Protein AF-A0A7Y2MXZ5-F1 (afdb_monomer)

Mean predicted aligned error: 9.19 Å

pLDDT: mean 85.74, std 15.18, range [40.81, 96.88]

Sequence (105 aa):
MHSPNKVDRHASDPVSTVEREFHAVLEQLEAHAVAADWDDVEALTAKVRLLVLEIPAANRRSALLAAQRCVNRAEAAANSAREALSGRLRDLSRGKAAKKAYELR

Secondary structure (DSSP, 8-state):
-PPP---------HHHHHHHHHHHHHHHHHHHHHHT-HHHHHHHHHHHHHHHHHS-HHHHHHHHHHHHHHHHHHHHHHHHHHHHHHHHHHHHHHHHHHHHHHHT-

Solvent-accessible surface area (backbone atoms only — not comparable to full-atom values): 5982 Å² total; per-residue (Å²): 138,88,81,80,77,86,76,81,84,73,75,74,55,68,69,65,49,52,55,51,49,43,51,53,48,45,55,48,33,38,51,30,26,66,70,66,38,60,73,59,30,54,58,40,51,56,48,50,58,55,42,54,70,72,41,54,79,91,51,29,64,60,52,52,53,50,52,50,5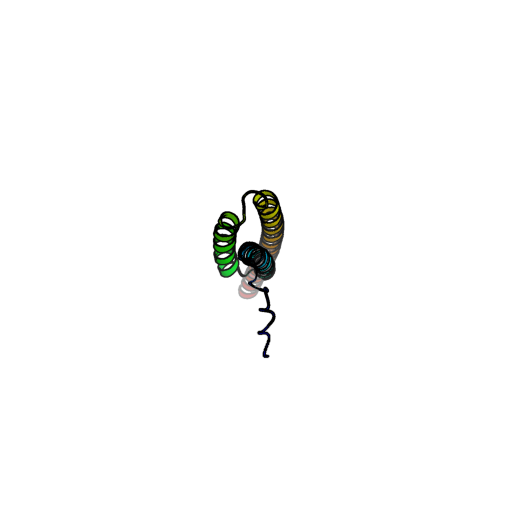4,40,50,56,51,27,51,54,34,46,52,53,53,50,54,53,50,53,50,53,53,51,52,51,50,52,51,53,52,52,52,56,58,58,76,75,106

Radius of gyration: 24.33 Å; Cα contacts (8 Å, |Δi|>4): 54; chains: 1; bounding box: 45×16×100 Å

Nearest PDB structures (foldseek):
  4uj6-assembly1_A  TM=7.997E-01  e=1.769E+00  Geobacillus stearothermophilus
  4uic-assembly1_A  TM=5.490E-01  e=3.028E+00  Geobacillus stearothermophilus
  6b8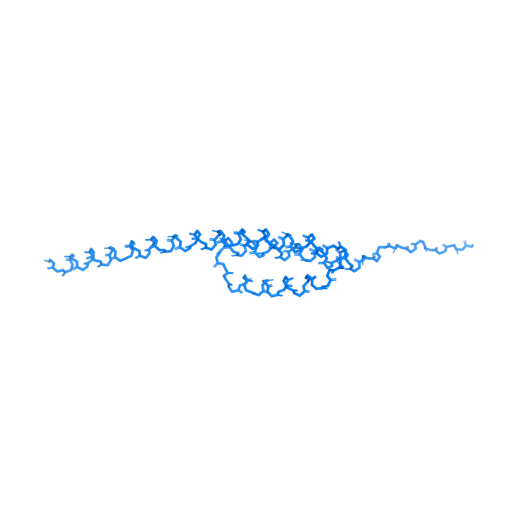7-assembly1_A-2  TM=4.576E-01  e=4.602E+00  synthetic construct

Structure (mmCIF, N/CA/C/O backbone):
data_AF-A0A7Y2MXZ5-F1
#
_entry.id   AF-A0A7Y2MXZ5-F1
#
loop_
_atom_site.group_PDB
_atom_site.id
_atom_site.type_symbol
_atom_site.label_atom_id
_atom_site.label_alt_id
_atom_site.label_comp_id
_atom_site.label_asym_id
_atom_site.label_entity_id
_atom_site.label_seq_id
_atom_site.pdbx_PDB_ins_code
_atom_site.Cartn_x
_atom_site.Cartn_y
_atom_site.Cartn_z
_atom_site.occupancy
_atom_site.B_iso_or_equiv
_atom_site.auth_seq_id
_atom_site.auth_comp_id
_atom_site.auth_asym_id
_atom_site.auth_atom_id
_atom_site.pdbx_PDB_model_num
ATOM 1 N N . MET A 1 1 ? -3.397 3.391 -61.690 1.00 47.12 1 MET A N 1
ATOM 2 C CA . MET A 1 1 ? -2.208 3.123 -60.855 1.00 47.12 1 MET A CA 1
ATOM 3 C C . MET A 1 1 ? -2.572 3.430 -59.407 1.00 47.12 1 MET A C 1
ATOM 5 O O . MET A 1 1 ? -2.732 4.593 -59.072 1.00 47.12 1 MET A O 1
ATOM 9 N N . HIS A 1 2 ? -2.857 2.399 -58.608 1.00 40.81 2 HIS A N 1
ATOM 10 C CA . HIS A 1 2 ? -3.167 2.517 -57.177 1.00 40.81 2 HIS A CA 1
ATOM 11 C C . HIS A 1 2 ? -1.853 2.520 -56.385 1.00 40.81 2 HIS A C 1
ATOM 13 O O . HIS A 1 2 ? -1.130 1.527 -56.427 1.00 40.81 2 HIS A O 1
ATOM 19 N N . SER A 1 3 ? -1.556 3.605 -55.670 1.00 46.16 3 SER A N 1
ATOM 20 C CA . SER A 1 3 ? -0.502 3.608 -54.649 1.00 46.16 3 SER A CA 1
ATOM 21 C C . SER A 1 3 ? -1.112 3.211 -53.302 1.00 46.16 3 SER A C 1
ATOM 23 O O . SER A 1 3 ? -2.112 3.813 -52.904 1.00 46.16 3 SER A O 1
ATOM 25 N N . PRO A 1 4 ? -0.560 2.201 -52.610 1.00 51.97 4 PRO A N 1
ATOM 26 C CA . PRO A 1 4 ? -1.143 1.662 -51.393 1.00 51.97 4 PRO A CA 1
ATOM 27 C C . PRO A 1 4 ? -0.852 2.544 -50.174 1.00 51.97 4 PRO A C 1
ATOM 29 O O . PRO A 1 4 ? 0.200 3.172 -50.062 1.00 51.97 4 PRO A O 1
ATOM 32 N N . ASN A 1 5 ? -1.840 2.541 -49.279 1.00 44.28 5 ASN A N 1
ATOM 33 C CA . ASN A 1 5 ? -1.861 2.963 -47.881 1.00 44.28 5 ASN A CA 1
ATOM 34 C C . ASN A 1 5 ? -0.518 3.343 -47.239 1.00 44.28 5 ASN A C 1
ATOM 36 O O . ASN A 1 5 ? 0.380 2.516 -47.072 1.00 44.28 5 ASN A O 1
ATOM 40 N N . LYS A 1 6 ? -0.475 4.571 -46.707 1.00 52.25 6 LYS A N 1
ATOM 41 C CA . LYS A 1 6 ? 0.371 4.902 -45.559 1.00 52.25 6 LYS A CA 1
ATOM 42 C C . LYS A 1 6 ? -0.077 4.019 -44.396 1.00 52.25 6 LYS A C 1
ATOM 44 O O . LYS A 1 6 ? -1.154 4.210 -43.849 1.00 52.25 6 LYS A O 1
ATOM 49 N N . VAL A 1 7 ? 0.730 3.018 -44.077 1.00 51.84 7 VAL A N 1
ATOM 50 C CA . VAL A 1 7 ? 0.563 2.197 -42.879 1.00 51.84 7 VAL A CA 1
ATOM 51 C C . VAL A 1 7 ? 0.761 3.111 -41.671 1.00 51.84 7 VAL A C 1
ATOM 53 O O . VAL A 1 7 ? 1.859 3.641 -41.482 1.00 51.84 7 VAL A O 1
ATOM 56 N N . ASP A 1 8 ? -0.300 3.310 -40.891 1.00 47.19 8 ASP A N 1
ATOM 57 C CA . ASP A 1 8 ? -0.259 3.930 -39.568 1.00 47.19 8 ASP A CA 1
ATOM 58 C C . ASP A 1 8 ? 0.770 3.204 -38.695 1.00 47.19 8 ASP A C 1
ATOM 60 O O . ASP A 1 8 ? 0.544 2.101 -38.196 1.00 47.19 8 ASP A O 1
ATOM 64 N N . ARG A 1 9 ? 1.942 3.816 -38.510 1.00 45.59 9 ARG A N 1
ATOM 65 C CA . ARG A 1 9 ? 2.967 3.347 -37.570 1.00 45.59 9 ARG A CA 1
ATOM 66 C C . ARG A 1 9 ? 2.685 3.912 -36.181 1.00 45.59 9 ARG A C 1
ATOM 68 O O . ARG A 1 9 ? 3.496 4.641 -35.626 1.00 45.59 9 ARG A O 1
ATOM 75 N N . HIS A 1 10 ? 1.542 3.548 -35.617 1.00 43.25 10 HIS A N 1
ATOM 76 C CA . HIS A 1 10 ? 1.303 3.638 -34.178 1.00 43.25 10 HIS A CA 1
A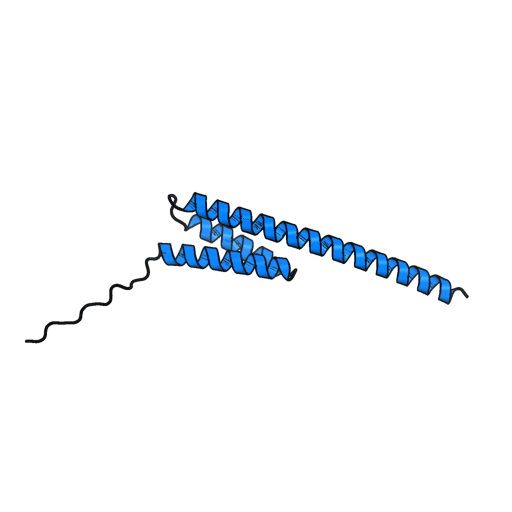TOM 77 C C . HIS A 1 10 ? 1.280 2.230 -33.577 1.00 43.25 10 HIS A C 1
ATOM 79 O O . HIS A 1 10 ? 0.371 1.852 -32.844 1.00 43.25 10 HIS A O 1
ATOM 85 N N . ALA A 1 11 ? 2.311 1.434 -33.876 1.00 48.91 11 ALA A N 1
ATOM 86 C CA . ALA A 1 11 ? 2.684 0.359 -32.970 1.00 48.91 11 ALA A CA 1
ATOM 87 C C . ALA A 1 11 ? 3.175 1.048 -31.692 1.00 48.91 11 ALA A C 1
ATOM 89 O O . ALA A 1 11 ? 4.240 1.661 -31.683 1.00 48.91 11 ALA A O 1
ATOM 90 N N . SER A 1 12 ? 2.329 1.062 -30.663 1.00 57.00 12 SER A N 1
ATOM 91 C CA . SER A 1 12 ? 2.665 1.646 -29.367 1.00 57.00 12 SER A CA 1
ATOM 92 C C . SER A 1 12 ? 3.912 0.944 -28.840 1.00 57.00 12 SER A C 1
ATOM 94 O O . SER A 1 12 ? 3.903 -0.273 -28.669 1.00 57.00 12 SER A O 1
ATOM 96 N N . ASP A 1 13 ? 4.989 1.702 -28.647 1.00 67.50 13 ASP A N 1
ATOM 97 C CA . ASP A 1 13 ? 6.281 1.175 -28.217 1.00 67.50 13 ASP A CA 1
ATOM 98 C C . ASP A 1 13 ? 6.082 0.410 -26.890 1.00 67.50 13 ASP A C 1
ATOM 100 O O . ASP A 1 13 ? 5.536 0.997 -25.944 1.00 67.50 13 ASP A O 1
ATOM 104 N N . PRO A 1 14 ? 6.424 -0.888 -26.789 1.00 62.72 14 PRO A N 1
ATOM 105 C CA . PRO A 1 14 ? 6.132 -1.703 -25.606 1.00 62.72 14 PRO A CA 1
ATOM 106 C C . PRO A 1 14 ? 6.700 -1.098 -24.315 1.00 62.72 14 PRO A C 1
ATOM 108 O O . PRO A 1 14 ? 6.048 -1.157 -23.274 1.00 62.72 14 PRO A O 1
ATOM 111 N N . VAL A 1 15 ? 7.841 -0.404 -24.397 1.00 66.06 15 VAL A N 1
ATOM 112 C CA . VAL A 1 15 ? 8.446 0.332 -23.272 1.00 66.06 15 VAL A CA 1
ATOM 113 C C . VAL A 1 15 ? 7.501 1.406 -22.723 1.00 66.06 15 VAL A C 1
ATOM 115 O O . VAL A 1 15 ? 7.272 1.480 -21.518 1.00 66.06 15 VAL A O 1
ATOM 118 N N . SER A 1 16 ? 6.875 2.188 -23.607 1.00 77.94 16 SER A N 1
ATOM 119 C CA . SER A 1 16 ? 5.908 3.224 -23.218 1.00 77.94 16 SER A CA 1
ATOM 120 C C . SER A 1 16 ? 4.626 2.644 -22.613 1.00 77.94 16 SER A C 1
ATOM 122 O O . SER A 1 16 ? 3.876 3.343 -21.935 1.00 77.94 16 SER A O 1
ATOM 124 N N . THR A 1 17 ? 4.335 1.368 -22.869 1.00 88.44 17 THR A N 1
ATOM 125 C CA . THR A 1 17 ? 3.146 0.696 -22.336 1.00 88.44 17 THR A CA 1
ATOM 126 C C . THR A 1 17 ? 3.400 0.200 -20.916 1.00 88.44 17 THR A C 1
ATOM 128 O O . THR A 1 17 ? 2.592 0.496 -20.041 1.00 88.44 17 THR A O 1
ATOM 131 N N . VAL A 1 18 ? 4.557 -0.419 -20.662 1.00 91.94 18 VAL A N 1
ATOM 132 C CA . VAL A 1 18 ? 4.973 -0.843 -19.312 1.00 91.94 18 VAL A CA 1
ATOM 133 C C . VAL A 1 18 ? 5.126 0.356 -18.376 1.00 91.94 18 VAL A C 1
ATOM 135 O O . VAL A 1 18 ? 4.645 0.322 -17.249 1.00 91.94 18 VAL A O 1
ATOM 138 N N . GLU A 1 19 ? 5.744 1.450 -18.832 1.00 91.25 19 GLU A N 1
ATOM 139 C CA . GLU A 1 19 ? 5.910 2.653 -18.002 1.00 91.25 19 GLU A CA 1
ATOM 140 C C . GLU A 1 19 ? 4.566 3.312 -17.655 1.00 91.25 19 GLU A C 1
ATOM 142 O O . GLU A 1 19 ? 4.356 3.732 -16.516 1.00 91.25 19 GLU A O 1
ATOM 147 N N . ARG A 1 20 ? 3.621 3.357 -18.605 1.00 93.56 20 ARG A N 1
ATOM 148 C CA . ARG A 1 20 ? 2.258 3.848 -18.341 1.00 93.56 20 ARG A CA 1
ATOM 149 C C . ARG A 1 20 ? 1.516 2.955 -17.356 1.00 93.56 20 ARG A C 1
ATOM 151 O O . ARG A 1 20 ? 0.883 3.472 -16.440 1.00 93.56 20 ARG A O 1
ATOM 158 N N . GLU A 1 21 ? 1.606 1.639 -17.526 1.00 95.56 21 GLU A N 1
ATOM 159 C CA . GLU A 1 21 ? 0.993 0.694 -16.595 1.00 95.56 21 GLU A CA 1
ATOM 160 C C . GLU A 1 21 ? 1.596 0.828 -15.195 1.00 95.56 21 GLU A C 1
ATOM 162 O O . GLU A 1 21 ? 0.861 0.904 -14.216 1.00 95.56 21 GLU A O 1
ATOM 167 N N . PHE A 1 22 ? 2.919 0.940 -15.096 1.00 96.38 22 PHE A N 1
ATOM 168 C CA . PHE A 1 22 ? 3.617 1.167 -13.837 1.00 96.38 22 PHE A CA 1
ATOM 169 C C . PHE A 1 22 ? 3.086 2.404 -13.108 1.00 96.38 22 PHE A C 1
ATOM 171 O O . PHE A 1 22 ? 2.732 2.316 -11.933 1.00 96.38 22 PHE A O 1
ATOM 178 N N . HIS A 1 23 ? 2.971 3.539 -13.800 1.00 95.56 23 HIS A N 1
ATOM 179 C CA . HIS A 1 23 ? 2.431 4.758 -13.201 1.00 95.56 23 HIS A CA 1
ATOM 180 C C . HIS A 1 23 ? 0.961 4.616 -12.788 1.00 95.56 23 HIS A C 1
ATOM 182 O O . HIS A 1 23 ? 0.617 5.012 -11.676 1.00 95.56 23 HIS A O 1
ATOM 188 N N . ALA A 1 24 ? 0.125 3.980 -13.611 1.00 96.38 24 ALA A N 1
ATOM 189 C CA . ALA A 1 24 ? -1.274 3.725 -13.269 1.00 96.38 24 ALA A CA 1
ATOM 190 C C . ALA A 1 24 ? -1.420 2.821 -12.029 1.00 96.38 24 ALA A C 1
ATOM 192 O O . ALA A 1 24 ? -2.289 3.049 -11.190 1.00 96.38 24 ALA A O 1
ATOM 193 N N . VAL A 1 25 ? -0.554 1.814 -11.877 1.00 96.88 25 VAL A N 1
ATOM 194 C CA . VAL A 1 25 ? -0.543 0.936 -10.696 1.00 96.88 25 VAL A CA 1
ATOM 195 C C . VAL A 1 25 ? -0.101 1.698 -9.443 1.00 96.88 25 VAL A C 1
ATOM 197 O O . VAL A 1 25 ? -0.669 1.468 -8.378 1.00 96.88 25 VAL A O 1
ATOM 200 N N . LEU A 1 26 ? 0.859 2.626 -9.542 1.00 96.44 26 LEU A N 1
ATOM 201 C CA . LEU A 1 26 ? 1.233 3.483 -8.406 1.00 96.44 26 LEU A CA 1
ATOM 202 C C . LEU A 1 26 ? 0.077 4.390 -7.961 1.00 96.44 26 LEU A C 1
ATOM 204 O O . LEU A 1 26 ? -0.149 4.547 -6.763 1.00 96.44 26 LEU A O 1
ATOM 208 N N . GLU A 1 27 ? -0.666 4.965 -8.909 1.00 95.19 27 GLU A N 1
ATOM 209 C CA . GLU A 1 27 ? -1.846 5.785 -8.606 1.00 95.19 27 GLU A CA 1
ATOM 210 C C . GLU A 1 27 ? -2.943 4.965 -7.913 1.00 95.19 27 GLU A C 1
ATOM 212 O O . GLU A 1 27 ? -3.510 5.413 -6.915 1.00 95.19 27 GLU A O 1
ATOM 217 N N . GLN A 1 28 ? -3.198 3.741 -8.387 1.00 95.94 28 GLN A N 1
ATOM 218 C CA . GLN A 1 28 ? -4.139 2.821 -7.741 1.00 95.94 28 GLN A CA 1
ATOM 219 C C . GLN A 1 28 ? -3.683 2.459 -6.326 1.00 95.94 28 GLN A C 1
ATOM 221 O O . GLN A 1 28 ? -4.477 2.538 -5.392 1.00 95.94 28 GLN A O 1
ATOM 226 N N . LEU A 1 29 ? -2.404 2.123 -6.140 1.00 95.06 29 LEU A N 1
ATOM 227 C CA . LEU A 1 29 ? -1.857 1.761 -4.830 1.00 95.06 29 LEU A CA 1
ATOM 228 C C . LEU A 1 29 ? -2.081 2.885 -3.815 1.00 95.06 29 LEU A C 1
ATOM 230 O O . LEU A 1 29 ? -2.535 2.631 -2.701 1.00 95.06 29 LEU A O 1
ATOM 234 N N . GLU A 1 30 ? -1.825 4.133 -4.208 1.00 93.00 30 GLU A N 1
ATOM 235 C CA . GLU A 1 30 ? -2.089 5.294 -3.354 1.00 93.00 30 GLU A CA 1
ATOM 236 C C . GLU A 1 30 ? -3.572 5.448 -3.023 1.00 93.00 30 GLU A C 1
ATOM 238 O O . GLU A 1 30 ? -3.912 5.698 -1.866 1.00 93.00 30 GLU A O 1
ATOM 243 N N . ALA A 1 31 ? -4.457 5.266 -4.004 1.00 93.25 31 ALA A N 1
ATOM 244 C CA . ALA A 1 31 ? -5.896 5.353 -3.787 1.00 93.25 31 ALA A CA 1
ATOM 245 C C . ALA A 1 31 ? -6.396 4.290 -2.789 1.00 93.25 31 ALA A C 1
ATOM 247 O O . ALA A 1 31 ? -7.098 4.638 -1.837 1.00 93.25 31 ALA A O 1
ATOM 248 N N . HIS A 1 32 ? -5.987 3.027 -2.948 1.00 93.94 32 HIS A N 1
ATOM 249 C CA . HIS A 1 32 ? -6.364 1.945 -2.028 1.00 93.94 32 HIS A CA 1
ATOM 250 C C . HIS A 1 32 ? -5.753 2.140 -0.632 1.00 93.94 32 HIS A C 1
ATOM 252 O O . HIS A 1 32 ? -6.434 1.927 0.372 1.00 93.94 32 HIS A O 1
ATOM 258 N N . ALA A 1 33 ? -4.519 2.647 -0.535 1.00 91.31 33 ALA A N 1
ATOM 259 C CA . ALA A 1 33 ? -3.902 2.965 0.753 1.00 91.31 33 ALA A CA 1
ATOM 260 C C . ALA A 1 33 ? -4.654 4.078 1.505 1.00 91.31 33 ALA A C 1
ATOM 262 O O . ALA A 1 33 ? -4.834 3.991 2.720 1.00 91.31 33 ALA A O 1
ATOM 263 N N . VAL A 1 34 ? -5.138 5.105 0.798 1.00 90.06 34 VAL A N 1
ATOM 264 C CA . VAL A 1 34 ? -5.987 6.158 1.386 1.00 90.06 34 VAL A CA 1
ATOM 265 C C . VAL A 1 34 ? -7.357 5.611 1.796 1.00 90.06 34 VAL A C 1
ATOM 267 O O . VAL A 1 34 ? -7.886 6.004 2.836 1.00 90.06 34 VAL A O 1
ATOM 270 N N . ALA A 1 35 ? -7.919 4.685 1.018 1.00 90.62 35 ALA A N 1
ATOM 271 C CA . ALA A 1 35 ? -9.180 4.016 1.332 1.00 90.62 35 ALA A CA 1
ATOM 272 C C . ALA A 1 35 ? -9.065 2.960 2.452 1.00 90.62 35 ALA A C 1
ATOM 274 O O . ALA A 1 35 ? -10.089 2.443 2.897 1.00 90.62 35 ALA A O 1
ATOM 275 N N . ALA A 1 36 ? -7.848 2.679 2.937 1.00 87.12 36 ALA A N 1
ATOM 276 C CA . ALA A 1 36 ? -7.536 1.619 3.896 1.00 87.12 36 ALA A CA 1
ATOM 277 C C . ALA A 1 36 ? -7.929 0.208 3.412 1.00 87.12 36 ALA A C 1
ATOM 279 O O . ALA A 1 36 ? -8.293 -0.655 4.214 1.00 87.12 36 ALA A O 1
ATOM 280 N N . ASP A 1 37 ? -7.840 -0.011 2.102 1.00 91.88 37 ASP A N 1
ATOM 281 C CA . ASP A 1 37 ? -8.127 -1.279 1.437 1.00 91.88 37 ASP A CA 1
ATOM 282 C C . ASP A 1 37 ? -6.846 -2.114 1.302 1.00 91.88 37 ASP A C 1
ATOM 284 O O . ASP A 1 37 ? -6.167 -2.128 0.274 1.00 91.88 37 ASP A O 1
ATOM 288 N N . TRP A 1 38 ? -6.431 -2.713 2.419 1.00 87.38 38 TRP A N 1
ATOM 289 C CA . TRP A 1 38 ? -5.080 -3.261 2.567 1.00 87.38 38 TRP A CA 1
ATOM 290 C C . TRP A 1 38 ? -4.818 -4.528 1.751 1.00 87.38 38 TRP A C 1
ATOM 292 O O . TRP A 1 38 ? -3.669 -4.755 1.370 1.00 87.38 38 TRP A O 1
ATOM 302 N N . ASP A 1 39 ? -5.858 -5.306 1.452 1.00 89.56 39 ASP A N 1
ATOM 303 C CA . ASP A 1 39 ? -5.741 -6.518 0.637 1.00 89.56 39 ASP A CA 1
ATOM 304 C C . ASP A 1 39 ? -5.310 -6.154 -0.798 1.00 89.56 39 ASP A C 1
ATOM 306 O O . ASP A 1 39 ? -4.365 -6.728 -1.349 1.00 89.56 39 ASP A O 1
ATOM 310 N N . ASP A 1 40 ? -5.920 -5.111 -1.368 1.00 92.62 40 ASP A N 1
ATOM 311 C CA . ASP A 1 40 ? -5.568 -4.604 -2.696 1.00 92.62 40 ASP A CA 1
ATOM 312 C C . ASP A 1 40 ? -4.203 -3.894 -2.708 1.00 92.62 40 ASP A C 1
ATOM 314 O O . ASP A 1 40 ? -3.444 -4.012 -3.676 1.00 92.62 40 ASP A O 1
ATOM 318 N N . VAL A 1 41 ? -3.819 -3.213 -1.619 1.00 91.38 41 VAL A N 1
ATOM 319 C CA . VAL A 1 41 ? -2.481 -2.596 -1.487 1.00 91.38 41 VAL A CA 1
ATOM 320 C C . VAL A 1 41 ? -1.364 -3.641 -1.586 1.00 91.38 41 VAL A C 1
ATOM 322 O O . VAL A 1 41 ? -0.340 -3.390 -2.235 1.00 91.38 41 VAL A O 1
ATOM 325 N N . GLU A 1 42 ? -1.534 -4.817 -0.976 1.00 90.75 42 GLU A N 1
ATOM 326 C CA . GLU A 1 42 ? -0.545 -5.898 -1.053 1.00 90.75 42 GLU A CA 1
ATOM 327 C C . GLU A 1 42 ? -0.410 -6.432 -2.488 1.00 90.75 42 GLU A C 1
ATOM 329 O O . GLU A 1 42 ? 0.705 -6.510 -3.024 1.00 90.75 42 GLU A O 1
ATOM 334 N N . ALA A 1 43 ? -1.540 -6.712 -3.146 1.00 93.44 43 ALA A N 1
ATOM 335 C CA . ALA A 1 43 ? -1.571 -7.186 -4.528 1.00 93.44 43 ALA A CA 1
ATOM 336 C C . ALA A 1 43 ? -0.928 -6.181 -5.503 1.00 93.44 43 ALA A C 1
ATOM 338 O O . ALA A 1 43 ? -0.095 -6.550 -6.342 1.00 93.44 43 ALA A O 1
ATOM 339 N N . LEU A 1 44 ? -1.246 -4.892 -5.362 1.00 94.38 44 LEU A N 1
ATOM 340 C CA . LEU A 1 44 ? -0.681 -3.825 -6.189 1.00 94.38 44 LEU A CA 1
ATOM 341 C C . LEU A 1 44 ? 0.822 -3.658 -5.944 1.00 94.38 44 LEU A C 1
ATOM 343 O O . LEU A 1 44 ? 1.582 -3.503 -6.899 1.00 94.38 44 LEU A O 1
ATOM 347 N N . THR A 1 45 ? 1.290 -3.778 -4.699 1.00 93.19 45 THR A N 1
ATOM 348 C CA . THR A 1 45 ? 2.727 -3.722 -4.377 1.00 93.19 45 THR A CA 1
ATOM 349 C C . THR A 1 45 ? 3.509 -4.840 -5.071 1.00 93.19 45 THR A C 1
ATOM 351 O O . THR A 1 45 ? 4.602 -4.603 -5.598 1.00 93.19 45 THR A O 1
ATOM 354 N N . ALA A 1 46 ? 2.962 -6.059 -5.114 1.00 93.62 46 ALA A N 1
ATOM 355 C CA . ALA A 1 46 ? 3.569 -7.163 -5.855 1.00 93.62 46 ALA A CA 1
ATOM 356 C C . ALA A 1 46 ? 3.654 -6.848 -7.360 1.00 93.62 46 ALA A C 1
ATOM 358 O O . ALA A 1 46 ? 4.702 -7.056 -7.977 1.00 93.62 46 ALA A O 1
ATOM 359 N N . LYS A 1 47 ? 2.596 -6.259 -7.929 1.00 95.12 47 LYS A N 1
ATOM 360 C CA . LYS A 1 47 ? 2.557 -5.839 -9.335 1.00 95.12 47 LYS A CA 1
ATOM 361 C C . LYS A 1 47 ? 3.594 -4.754 -9.658 1.00 95.12 47 LYS A C 1
ATOM 363 O O . LYS A 1 47 ? 4.302 -4.869 -10.657 1.00 95.12 47 LYS A O 1
ATOM 368 N N . VAL A 1 48 ? 3.762 -3.754 -8.788 1.00 94.94 48 VAL A N 1
ATOM 369 C CA . VAL A 1 48 ? 4.800 -2.708 -8.911 1.00 94.94 48 VAL A CA 1
ATOM 370 C C . VAL A 1 48 ? 6.198 -3.323 -9.018 1.00 94.94 48 VAL A C 1
ATOM 372 O O . VAL A 1 48 ? 6.992 -2.901 -9.859 1.00 94.94 48 VAL A O 1
ATOM 375 N N . ARG A 1 49 ? 6.507 -4.335 -8.194 1.00 93.69 49 ARG A N 1
ATOM 376 C CA . ARG A 1 49 ? 7.821 -5.006 -8.212 1.00 93.69 49 ARG A CA 1
ATOM 377 C C . ARG A 1 49 ? 8.104 -5.680 -9.551 1.00 93.69 49 ARG A C 1
ATOM 379 O O . ARG A 1 49 ? 9.229 -5.583 -10.029 1.00 93.69 49 ARG A O 1
ATOM 386 N N . LEU A 1 50 ? 7.105 -6.330 -10.147 1.00 94.56 50 LEU A N 1
ATOM 387 C CA . LEU A 1 50 ? 7.242 -6.970 -11.457 1.00 94.56 50 LEU A CA 1
ATOM 388 C C . LEU A 1 50 ? 7.465 -5.926 -12.558 1.00 94.56 50 LEU A C 1
ATOM 390 O O . LEU A 1 50 ? 8.445 -6.012 -13.294 1.00 94.56 50 LEU A O 1
ATOM 394 N N . LEU A 1 51 ? 6.638 -4.879 -12.593 1.00 94.25 51 LEU A N 1
ATOM 395 C CA . LEU A 1 51 ? 6.715 -3.832 -13.618 1.00 94.25 51 LEU A CA 1
ATOM 396 C C . LEU A 1 51 ? 8.048 -3.065 -13.591 1.00 94.25 51 LEU A C 1
ATOM 398 O O . LEU A 1 51 ? 8.605 -2.759 -14.640 1.00 94.25 51 LEU A O 1
ATOM 402 N N . VAL A 1 52 ? 8.628 -2.802 -12.412 1.00 94.06 52 VAL A N 1
ATOM 403 C CA . VAL A 1 52 ? 9.954 -2.151 -12.302 1.00 94.06 52 VAL A CA 1
ATOM 404 C C . VAL A 1 52 ? 11.060 -2.941 -13.003 1.00 94.06 52 VAL A C 1
ATOM 406 O O . VAL A 1 52 ? 12.009 -2.344 -13.524 1.00 94.06 52 VAL A O 1
ATOM 409 N N . LEU A 1 53 ? 10.978 -4.273 -12.990 1.00 92.88 53 LEU A N 1
ATOM 410 C CA . LEU A 1 53 ? 11.980 -5.131 -13.622 1.00 92.88 53 LEU A CA 1
ATOM 411 C C . LEU A 1 53 ? 11.889 -5.069 -15.150 1.00 92.88 53 LEU A C 1
ATOM 413 O O . LEU A 1 53 ? 12.922 -5.152 -15.818 1.00 92.88 53 LEU A O 1
ATOM 417 N N . GLU A 1 54 ? 10.686 -4.852 -15.678 1.00 93.62 54 GLU A N 1
ATOM 418 C CA . GLU A 1 54 ? 10.407 -4.712 -17.109 1.00 93.62 54 GLU A CA 1
ATOM 419 C C . GLU A 1 54 ? 10.773 -3.323 -17.659 1.00 93.62 54 GLU A C 1
ATOM 421 O O . GLU A 1 54 ? 11.031 -3.176 -18.855 1.00 93.62 54 GLU A O 1
ATOM 426 N N . ILE A 1 55 ? 10.883 -2.305 -16.797 1.00 92.25 55 ILE A N 1
ATOM 427 C CA . ILE A 1 55 ? 11.344 -0.969 -17.197 1.00 92.25 55 ILE A CA 1
ATOM 428 C C . ILE A 1 55 ? 12.834 -1.015 -17.601 1.00 92.25 55 ILE A C 1
ATOM 430 O O . ILE A 1 55 ? 13.670 -1.561 -16.855 1.00 92.25 55 ILE A O 1
ATOM 434 N N . PRO A 1 56 ? 13.212 -0.398 -18.743 1.00 92.25 56 PRO A N 1
ATOM 435 C CA . PRO A 1 56 ? 14.598 -0.334 -19.194 1.00 92.25 56 PRO A CA 1
ATOM 436 C C . PRO A 1 56 ? 15.542 0.253 -18.144 1.00 92.25 56 PRO A C 1
ATOM 438 O O . PRO A 1 56 ? 15.204 1.195 -17.424 1.00 92.25 56 PRO A O 1
ATOM 441 N N . ALA A 1 57 ? 16.778 -0.249 -18.100 1.00 91.56 57 ALA A N 1
ATOM 442 C CA . ALA A 1 57 ? 17.772 0.167 -17.107 1.00 91.56 57 ALA A CA 1
ATOM 443 C C . ALA A 1 57 ? 18.022 1.690 -17.089 1.00 91.56 57 ALA A C 1
ATOM 445 O O . ALA A 1 57 ? 18.220 2.256 -16.014 1.00 91.56 57 ALA A O 1
ATOM 446 N N . ALA A 1 58 ? 17.944 2.352 -18.251 1.00 91.81 58 ALA A N 1
ATOM 447 C CA . ALA A 1 58 ? 18.078 3.806 -18.377 1.00 91.81 58 ALA A CA 1
ATOM 448 C C . ALA A 1 58 ? 17.014 4.584 -17.575 1.00 91.81 58 ALA A C 1
ATOM 450 O O . ALA A 1 58 ? 17.320 5.628 -17.002 1.00 91.81 58 ALA A O 1
ATOM 451 N N . ASN A 1 59 ? 15.797 4.040 -17.463 1.00 91.75 59 ASN A N 1
ATOM 452 C CA . ASN A 1 59 ? 14.653 4.696 -16.822 1.00 91.75 59 ASN A CA 1
ATOM 453 C C . ASN A 1 59 ? 14.354 4.139 -15.420 1.00 91.75 59 ASN A C 1
ATOM 455 O O . ASN A 1 59 ? 13.682 4.788 -14.614 1.00 91.75 59 ASN A O 1
ATOM 459 N N . ARG A 1 60 ? 14.909 2.970 -15.073 1.00 92.44 60 ARG A N 1
ATOM 460 C CA . ARG A 1 60 ? 14.638 2.255 -13.815 1.00 92.44 60 ARG A CA 1
ATOM 461 C C . ARG A 1 60 ? 14.897 3.090 -12.563 1.00 92.44 60 ARG A C 1
ATOM 463 O O . ARG A 1 60 ? 14.143 2.994 -11.601 1.00 92.44 60 ARG A O 1
ATOM 470 N N . ARG A 1 61 ? 15.924 3.948 -12.562 1.00 94.88 61 ARG A N 1
ATOM 471 C CA . ARG A 1 61 ? 16.189 4.855 -11.429 1.00 94.88 61 ARG A CA 1
ATOM 472 C C . ARG A 1 61 ? 15.017 5.808 -11.178 1.00 94.88 61 ARG A C 1
ATOM 474 O O . ARG A 1 61 ? 14.639 6.012 -10.029 1.00 94.88 61 ARG A O 1
ATOM 481 N N . SER A 1 62 ? 14.455 6.386 -12.238 1.00 94.25 62 SER A N 1
ATOM 482 C CA . SER A 1 62 ? 13.301 7.285 -12.135 1.00 94.25 62 SER A CA 1
ATOM 483 C C . SER A 1 62 ? 12.066 6.537 -11.628 1.00 94.25 62 SER A C 1
ATOM 485 O O . SER A 1 62 ? 11.399 7.001 -10.702 1.00 94.25 62 SER A O 1
ATOM 487 N N . ALA A 1 63 ? 11.830 5.332 -12.157 1.00 94.25 63 ALA A N 1
ATOM 488 C CA . ALA A 1 63 ? 10.740 4.463 -11.724 1.00 94.25 63 ALA A CA 1
ATOM 489 C C . ALA A 1 63 ? 10.849 4.087 -10.237 1.00 94.25 63 ALA A C 1
ATOM 491 O O . ALA A 1 63 ? 9.888 4.241 -9.489 1.00 94.25 63 ALA A O 1
ATOM 492 N N . LEU A 1 64 ? 12.037 3.694 -9.766 1.00 94.94 64 LEU A N 1
ATOM 493 C CA . LEU A 1 64 ? 12.279 3.392 -8.351 1.00 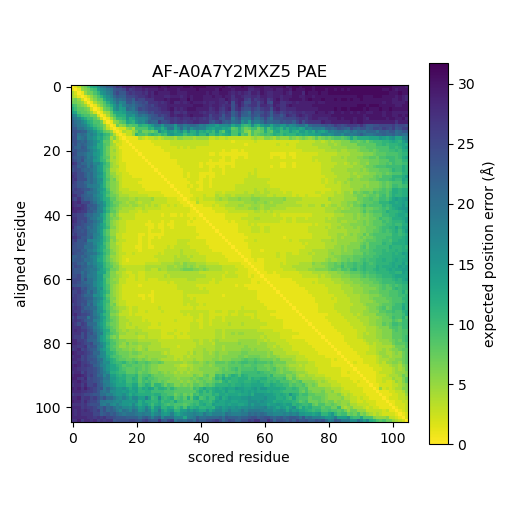94.94 64 LEU A CA 1
ATOM 494 C C . LEU A 1 64 ? 12.021 4.603 -7.445 1.00 94.94 64 LEU A C 1
ATOM 496 O O . LEU A 1 64 ? 11.419 4.458 -6.386 1.00 94.94 64 LEU A O 1
ATOM 500 N N . LEU A 1 65 ? 12.422 5.808 -7.863 1.00 96.56 65 LEU A N 1
ATOM 501 C CA . LEU A 1 65 ? 12.119 7.031 -7.112 1.00 96.56 65 LEU A CA 1
ATOM 502 C C . LEU A 1 65 ? 10.614 7.332 -7.079 1.00 96.56 65 LEU A C 1
ATOM 504 O O . LEU A 1 65 ? 10.116 7.830 -6.070 1.00 96.56 65 LEU A O 1
ATOM 508 N N . ALA A 1 66 ? 9.886 7.048 -8.161 1.00 94.94 66 ALA A N 1
ATOM 509 C CA . ALA A 1 66 ? 8.432 7.177 -8.190 1.00 94.94 66 ALA A CA 1
ATOM 510 C C . ALA A 1 66 ? 7.758 6.174 -7.242 1.00 94.94 66 ALA A C 1
ATOM 512 O O . ALA A 1 66 ? 6.940 6.590 -6.422 1.00 94.94 66 ALA A O 1
ATOM 513 N N . ALA A 1 67 ? 8.172 4.903 -7.276 1.00 95.00 67 ALA A N 1
ATOM 514 C CA . ALA A 1 67 ? 7.703 3.879 -6.345 1.00 95.00 67 ALA A CA 1
ATOM 515 C C . ALA A 1 67 ? 8.004 4.254 -4.887 1.00 95.00 67 ALA A C 1
ATOM 517 O O . ALA A 1 67 ? 7.124 4.155 -4.040 1.00 95.00 67 ALA A O 1
ATOM 518 N N . GLN A 1 68 ? 9.202 4.767 -4.588 1.00 95.38 68 GLN A N 1
ATOM 519 C CA . GLN A 1 68 ? 9.546 5.2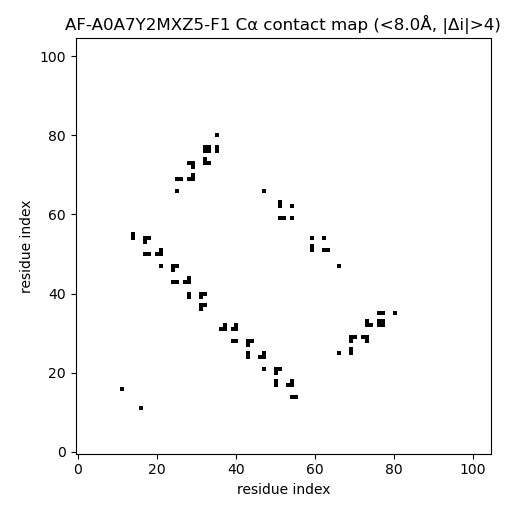02 -3.232 1.00 95.38 68 GLN A CA 1
ATOM 520 C C . GLN A 1 68 ? 8.623 6.323 -2.735 1.00 95.38 68 GLN A C 1
ATOM 522 O O . GLN A 1 68 ? 8.163 6.282 -1.598 1.00 95.38 68 GLN A O 1
ATOM 527 N N . ARG A 1 69 ? 8.330 7.328 -3.574 1.00 96.12 69 ARG A N 1
ATOM 528 C CA . ARG A 1 69 ? 7.402 8.413 -3.202 1.00 96.12 69 ARG A CA 1
ATOM 529 C C . ARG A 1 69 ? 5.991 7.891 -2.943 1.00 96.12 69 ARG A C 1
ATOM 531 O O . ARG A 1 69 ? 5.358 8.340 -1.994 1.00 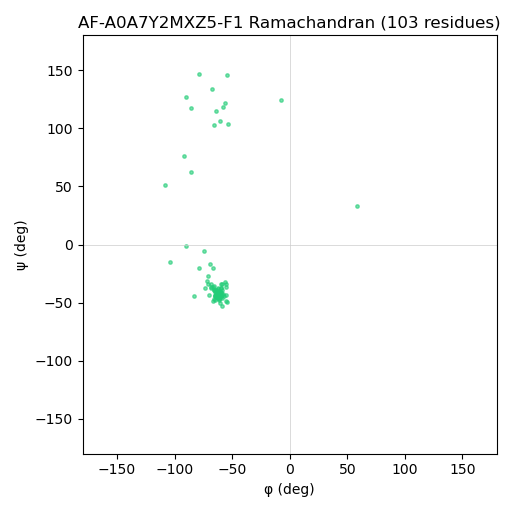96.12 69 ARG A O 1
ATOM 538 N N . CYS A 1 70 ? 5.532 6.961 -3.773 1.00 94.19 70 CYS A N 1
ATOM 539 C CA . CYS A 1 70 ? 4.244 6.294 -3.633 1.00 94.19 70 CYS A CA 1
ATOM 540 C C . CYS A 1 70 ? 4.153 5.523 -2.307 1.00 94.19 70 CYS A C 1
ATOM 542 O O . CYS A 1 70 ? 3.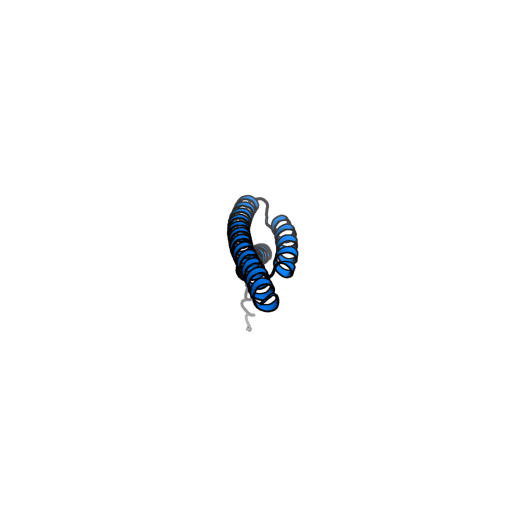251 5.774 -1.511 1.00 94.19 70 CYS A O 1
ATOM 544 N N . VAL A 1 71 ? 5.155 4.692 -1.998 1.00 91.69 71 VAL A N 1
ATOM 545 C CA . VAL A 1 71 ? 5.235 3.947 -0.731 1.00 91.69 71 VAL A CA 1
ATOM 546 C C . VAL A 1 71 ? 5.259 4.885 0.475 1.00 91.69 71 VAL A C 1
ATOM 548 O O . VAL A 1 71 ? 4.510 4.663 1.418 1.00 91.69 71 VAL A O 1
ATOM 551 N N . ASN A 1 72 ? 6.038 5.971 0.434 1.00 94.06 72 ASN A N 1
ATOM 552 C CA . ASN A 1 72 ? 6.071 6.945 1.532 1.00 94.06 72 ASN A CA 1
ATOM 553 C C . ASN A 1 72 ? 4.690 7.578 1.787 1.00 94.06 72 ASN A C 1
ATOM 555 O O . ASN A 1 72 ? 4.322 7.836 2.932 1.00 94.06 72 ASN A O 1
ATOM 559 N N . ARG A 1 73 ? 3.916 7.846 0.725 1.00 93.31 73 ARG A N 1
ATOM 560 C CA . ARG A 1 73 ? 2.546 8.367 0.851 1.00 93.31 73 ARG A CA 1
ATOM 561 C C . ARG A 1 73 ? 1.587 7.314 1.402 1.00 93.31 73 ARG A C 1
ATOM 563 O O . ARG A 1 73 ? 0.805 7.631 2.296 1.00 93.31 73 ARG A O 1
ATOM 570 N N . ALA A 1 74 ? 1.676 6.076 0.918 1.00 90.38 74 ALA A N 1
ATOM 571 C CA . ALA A 1 74 ? 0.880 4.961 1.422 1.00 90.38 74 ALA A CA 1
ATOM 572 C C . ALA A 1 74 ? 1.160 4.680 2.910 1.00 90.38 74 ALA A C 1
ATOM 574 O O . ALA A 1 74 ? 0.230 4.483 3.689 1.00 90.38 74 ALA A O 1
ATOM 575 N N . GLU A 1 75 ? 2.424 4.747 3.336 1.00 90.94 75 GLU A N 1
ATOM 576 C CA . GLU A 1 75 ? 2.824 4.617 4.741 1.00 90.94 75 GLU A CA 1
ATOM 577 C C . GLU A 1 75 ? 2.218 5.729 5.608 1.00 90.94 75 GLU A C 1
ATOM 579 O O . GLU A 1 75 ? 1.672 5.461 6.681 1.00 90.94 75 GLU A O 1
ATOM 584 N N . ALA A 1 76 ? 2.259 6.980 5.140 1.00 93.38 76 ALA A N 1
ATOM 585 C CA . ALA A 1 76 ? 1.631 8.095 5.843 1.00 93.38 76 ALA A CA 1
ATOM 586 C C . ALA A 1 76 ? 0.111 7.888 6.007 1.00 93.38 76 ALA A C 1
ATOM 588 O O . ALA A 1 76 ? -0.429 8.124 7.091 1.00 93.38 76 ALA A O 1
ATOM 589 N N . ALA A 1 77 ? -0.567 7.390 4.966 1.00 90.56 77 ALA A N 1
ATOM 590 C CA . ALA A 1 77 ? -1.989 7.055 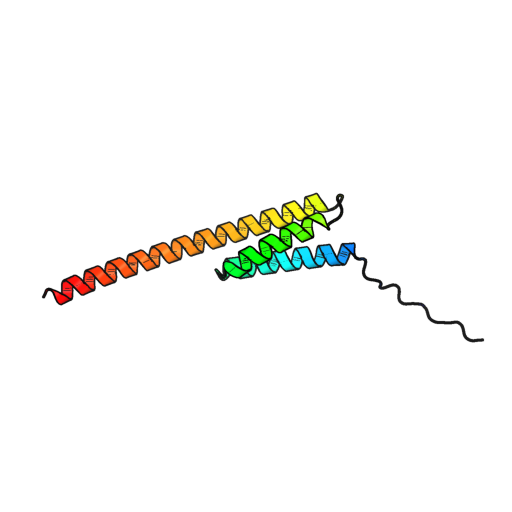5.021 1.00 90.56 77 ALA A CA 1
ATOM 591 C C . ALA A 1 77 ? -2.279 5.922 6.024 1.00 90.56 77 ALA A C 1
ATOM 593 O O . ALA A 1 77 ? -3.172 6.054 6.863 1.00 90.56 77 ALA A O 1
ATOM 594 N N . ALA A 1 78 ? -1.477 4.854 6.012 1.00 88.88 78 ALA A N 1
ATOM 595 C CA . ALA A 1 78 ? -1.603 3.739 6.951 1.00 88.88 78 ALA A CA 1
ATOM 596 C C . ALA A 1 78 ? -1.414 4.177 8.411 1.00 88.88 78 ALA A C 1
ATOM 598 O O . ALA A 1 78 ? -2.187 3.786 9.289 1.00 88.88 78 ALA A O 1
ATOM 599 N N . ASN A 1 79 ? -0.431 5.040 8.676 1.00 90.62 79 ASN A N 1
ATOM 600 C CA . ASN A 1 79 ? -0.209 5.599 10.008 1.00 90.62 79 ASN A CA 1
ATOM 601 C C . ASN A 1 79 ? -1.407 6.435 10.477 1.00 90.62 79 ASN A C 1
ATOM 603 O O . ASN A 1 79 ? -1.879 6.247 11.601 1.00 90.62 79 ASN A O 1
ATOM 607 N N . SER A 1 80 ? -1.962 7.278 9.603 1.00 91.12 80 SER A N 1
ATOM 608 C CA . SER A 1 80 ? -3.168 8.056 9.909 1.00 91.12 80 SER A CA 1
ATOM 609 C C . SER A 1 80 ? -4.378 7.158 10.207 1.00 91.12 80 SER A C 1
ATOM 611 O O . SER A 1 80 ? -5.073 7.351 11.210 1.00 91.12 80 SER A O 1
ATOM 613 N N . ALA A 1 81 ? -4.593 6.110 9.405 1.00 88.75 81 ALA A N 1
ATOM 614 C CA . ALA A 1 81 ? -5.658 5.134 9.635 1.00 88.75 81 ALA A CA 1
ATOM 615 C C . ALA A 1 81 ? -5.492 4.406 10.983 1.00 88.75 81 ALA A C 1
ATOM 617 O O . ALA A 1 81 ? -6.466 4.213 11.720 1.00 88.75 81 ALA A O 1
ATOM 618 N N . ARG A 1 82 ? -4.253 4.053 11.351 1.00 88.88 82 ARG A N 1
ATOM 619 C CA . ARG A 1 82 ? -3.933 3.414 12.636 1.00 88.88 82 ARG A CA 1
ATOM 620 C C . ARG A 1 82 ? -4.250 4.318 13.824 1.00 88.88 82 ARG A C 1
ATOM 622 O O . ARG A 1 82 ? -4.803 3.849 14.822 1.00 88.88 82 ARG A O 1
ATOM 629 N N . GLU A 1 83 ? -3.917 5.601 13.735 1.00 92.00 83 GLU A N 1
ATOM 630 C CA . GLU A 1 83 ? -4.238 6.585 14.772 1.00 92.00 83 GLU A CA 1
ATOM 631 C C . GLU A 1 83 ? -5.752 6.750 14.945 1.00 92.00 83 GLU A C 1
ATOM 633 O O . GLU A 1 83 ? -6.252 6.691 16.074 1.00 92.00 83 GLU A O 1
ATOM 638 N N . ALA A 1 84 ? -6.494 6.851 13.839 1.00 90.25 84 ALA A N 1
ATOM 639 C CA . ALA A 1 84 ? -7.952 6.934 13.862 1.00 90.25 84 ALA A CA 1
ATOM 640 C C . ALA A 1 84 ? -8.592 5.690 14.504 1.00 90.25 84 ALA A C 1
ATOM 642 O O . ALA A 1 84 ? -9.489 5.810 15.346 1.00 90.25 84 ALA A O 1
ATOM 643 N N . LEU A 1 85 ? -8.110 4.489 14.163 1.00 90.88 85 LEU A N 1
ATOM 644 C CA . LEU A 1 85 ? -8.582 3.238 14.759 1.00 90.88 85 LEU A CA 1
ATOM 645 C C . LEU A 1 85 ? -8.286 3.179 16.263 1.00 90.88 85 LEU A C 1
ATOM 647 O O . LEU A 1 85 ? -9.162 2.827 17.052 1.00 90.88 85 LEU A O 1
ATOM 651 N N . SER A 1 86 ? -7.076 3.565 16.670 1.00 92.69 86 SER A N 1
ATOM 652 C CA . SER A 1 86 ? -6.682 3.638 18.081 1.00 92.69 86 SER A CA 1
ATOM 653 C C . SER A 1 86 ? -7.600 4.572 18.880 1.00 92.69 86 SER A C 1
ATOM 655 O O . SER A 1 86 ? -8.048 4.213 19.972 1.00 92.69 86 SER A O 1
ATOM 657 N N . GLY A 1 87 ? -7.960 5.732 18.315 1.00 92.62 87 GLY A N 1
ATOM 658 C CA . GLY A 1 87 ? -8.950 6.644 18.895 1.00 92.62 87 GLY A CA 1
ATOM 659 C C . GLY A 1 87 ? -10.316 5.979 19.089 1.00 92.62 87 GLY A C 1
ATOM 660 O O . GLY A 1 87 ? -10.819 5.914 20.211 1.00 92.62 87 GLY A O 1
ATOM 661 N N . ARG A 1 88 ? -10.865 5.377 18.026 1.00 93.19 88 ARG A N 1
ATOM 662 C CA . ARG A 1 88 ? -12.164 4.677 18.069 1.00 93.19 88 ARG A CA 1
ATOM 663 C C . ARG A 1 88 ? -12.189 3.534 19.087 1.00 93.19 88 ARG A C 1
ATOM 665 O O . ARG A 1 88 ? -13.184 3.353 19.786 1.00 93.19 88 ARG A O 1
ATOM 672 N N . LEU A 1 89 ? -11.099 2.775 19.212 1.00 93.69 89 LEU A N 1
ATOM 673 C CA . LEU A 1 89 ? -10.982 1.699 20.202 1.00 93.69 89 LEU A CA 1
ATOM 674 C C . LEU A 1 89 ? -10.988 2.232 21.639 1.00 93.69 89 LEU A C 1
ATOM 676 O O . LEU A 1 89 ? -11.612 1.628 22.516 1.00 93.69 89 LEU A O 1
ATOM 680 N N . ARG A 1 90 ? -10.331 3.370 21.893 1.00 93.69 90 ARG A N 1
ATOM 681 C CA . ARG A 1 90 ? -10.372 4.031 23.207 1.00 93.69 90 ARG A CA 1
ATOM 682 C C . ARG A 1 90 ? -11.781 4.502 23.545 1.00 93.69 90 ARG A C 1
ATOM 684 O O . ARG A 1 90 ? -12.231 4.266 24.666 1.00 93.69 90 ARG A O 1
ATOM 691 N N . ASP A 1 91 ? -12.485 5.0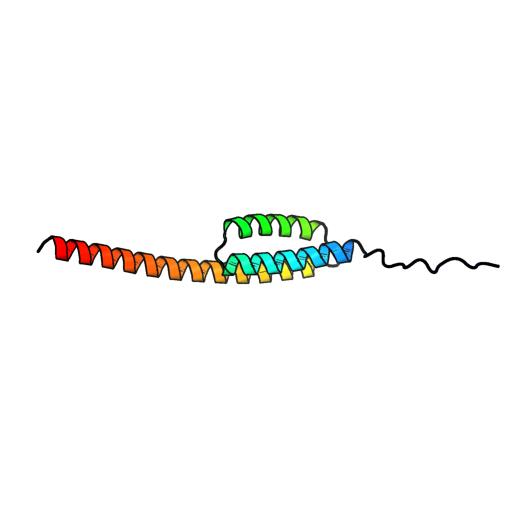97 22.590 1.00 92.12 91 ASP A N 1
ATOM 692 C CA . ASP A 1 91 ? -13.862 5.555 22.791 1.00 92.12 91 ASP A CA 1
ATOM 693 C C . ASP A 1 91 ? -14.815 4.384 23.047 1.00 92.12 91 ASP A C 1
ATOM 695 O O . ASP A 1 91 ? -15.618 4.430 23.980 1.00 92.12 91 ASP A O 1
ATOM 699 N N . LEU A 1 92 ? -14.655 3.279 22.313 1.00 93.06 92 LEU A N 1
ATOM 700 C CA . LEU A 1 92 ? -15.409 2.049 22.554 1.00 93.06 92 LEU A CA 1
ATOM 701 C C . LEU A 1 92 ? -15.138 1.478 23.955 1.00 93.06 92 LEU A C 1
ATOM 703 O O . LEU A 1 92 ? -16.068 1.052 24.640 1.00 93.06 92 LEU A O 1
ATOM 707 N N . SER A 1 93 ? -13.878 1.473 24.398 1.00 91.44 93 SER A N 1
ATOM 708 C CA . SER A 1 93 ? -13.497 1.022 25.743 1.00 91.44 93 SER A CA 1
ATOM 709 C C . SER A 1 93 ? -14.144 1.884 26.833 1.00 91.44 93 SER A C 1
ATOM 711 O O . SER A 1 93 ? -14.750 1.354 27.768 1.00 91.44 93 SER A O 1
ATOM 713 N N . ARG A 1 94 ? -14.115 3.215 26.673 1.00 91.06 94 ARG A N 1
ATOM 714 C CA . ARG A 1 94 ? -14.791 4.161 27.576 1.00 91.06 94 ARG A CA 1
ATOM 715 C C . ARG A 1 94 ? -16.304 3.955 27.591 1.00 91.06 94 ARG A C 1
ATOM 717 O O . ARG A 1 94 ? -16.892 3.910 28.668 1.00 91.06 94 ARG A O 1
ATOM 724 N N . GLY A 1 95 ? -16.923 3.760 26.426 1.00 90.75 95 GLY A N 1
ATOM 725 C CA . GLY A 1 95 ? -18.352 3.466 26.307 1.00 90.75 95 GLY A CA 1
ATOM 726 C C . GLY A 1 95 ? -18.748 2.166 27.014 1.00 90.75 95 GLY A C 1
ATOM 727 O O . GLY A 1 95 ? -19.732 2.141 27.753 1.00 90.75 95 GLY A O 1
ATOM 728 N N . LYS A 1 96 ? -17.947 1.101 26.872 1.00 91.44 96 LYS A N 1
ATOM 729 C CA . LYS A 1 96 ? -18.151 -0.165 27.600 1.00 91.44 96 LYS A CA 1
ATOM 730 C C . LYS A 1 96 ? -18.034 0.016 29.115 1.00 91.44 96 LYS A C 1
ATOM 732 O O . LYS A 1 96 ? -18.855 -0.527 29.851 1.00 91.44 96 LYS A O 1
ATOM 737 N N . ALA A 1 97 ? -17.048 0.784 29.581 1.00 89.19 97 ALA A N 1
ATOM 738 C CA . ALA A 1 97 ? -16.876 1.073 31.003 1.00 89.19 97 ALA A CA 1
ATOM 739 C C . ALA A 1 97 ? -18.053 1.881 31.574 1.00 89.19 97 ALA A C 1
ATOM 741 O O . ALA A 1 97 ? -18.578 1.530 32.630 1.00 89.19 97 ALA A O 1
ATOM 742 N N . ALA A 1 98 ? -18.510 2.910 30.854 1.00 85.31 98 ALA A N 1
ATOM 743 C CA . ALA A 1 98 ? -19.671 3.707 31.241 1.00 85.31 98 ALA A CA 1
ATOM 744 C C . ALA A 1 98 ? -20.940 2.848 31.316 1.00 85.31 98 ALA A C 1
ATOM 746 O O . ALA A 1 98 ? -21.631 2.873 32.331 1.00 85.31 98 ALA A O 1
ATOM 747 N N . LYS A 1 99 ? -21.204 2.022 30.293 1.00 90.38 99 LYS A N 1
ATOM 748 C CA . LYS A 1 99 ? -22.343 1.092 30.280 1.00 90.38 99 LYS A CA 1
ATOM 749 C C . LYS A 1 99 ? -22.335 0.168 31.503 1.00 90.38 99 LYS A C 1
ATOM 751 O O . LYS A 1 99 ? -23.334 0.092 32.208 1.00 90.38 99 LYS A O 1
ATOM 756 N N . LYS A 1 100 ? -21.191 -0.456 31.804 1.00 89.31 100 LYS A N 1
ATOM 757 C CA . LYS A 1 100 ? -21.037 -1.331 32.977 1.00 89.31 100 LYS A CA 1
ATOM 758 C C . LYS A 1 100 ? -21.311 -0.599 34.298 1.00 89.31 100 LYS A C 1
ATOM 760 O O . LYS A 1 100 ? -21.880 -1.185 35.209 1.00 89.31 100 LYS A O 1
ATOM 765 N N . ALA A 1 101 ? -20.907 0.667 34.413 1.00 80.38 101 ALA A N 1
ATOM 766 C CA . ALA A 1 101 ? -21.165 1.473 35.607 1.00 80.38 101 ALA A CA 1
ATOM 767 C C . ALA A 1 101 ? -22.657 1.809 35.788 1.00 80.38 101 ALA A C 1
ATOM 769 O O . ALA A 1 101 ? -23.123 1.879 36.923 1.00 80.38 101 ALA A O 1
ATOM 770 N N . TYR A 1 102 ? -23.400 1.995 34.692 1.00 82.31 102 TYR A N 1
ATOM 771 C CA . TYR A 1 102 ? -24.851 2.199 34.734 1.00 82.31 102 TYR A CA 1
ATOM 772 C C . TYR A 1 102 ? -25.622 0.918 35.059 1.00 82.31 102 TYR A C 1
ATOM 774 O O . TYR A 1 102 ? -26.590 0.991 35.797 1.00 82.31 102 TYR A O 1
ATOM 782 N N . GLU A 1 103 ? -25.187 -0.242 34.561 1.00 84.62 103 GLU A N 1
ATOM 783 C CA . GLU A 1 103 ? -25.827 -1.540 34.847 1.00 84.62 103 GLU A CA 1
ATOM 784 C C . GLU A 1 103 ? -25.641 -2.015 36.303 1.00 84.62 103 GLU A C 1
ATOM 786 O O . GLU A 1 103 ? -26.352 -2.906 36.754 1.00 84.62 103 GLU A O 1
ATOM 791 N N . LEU A 1 104 ? -24.678 -1.444 37.038 1.00 73.31 104 LEU A N 1
ATOM 792 C CA . LEU A 1 104 ? -24.416 -1.732 38.456 1.00 73.31 104 LEU A CA 1
ATOM 793 C C . LEU A 1 104 ? -25.202 -0.827 39.429 1.00 73.31 104 LEU A C 1
ATOM 795 O O . LEU A 1 104 ? -25.038 -0.973 40.641 1.00 73.31 104 LEU A O 1
ATOM 799 N N . ARG A 1 105 ? -26.002 0.116 38.919 1.00 54.25 105 ARG A N 1
ATOM 800 C CA . ARG A 1 105 ? -26.912 0.978 39.691 1.00 54.25 105 ARG A CA 1
ATOM 801 C C . ARG A 1 105 ? -28.354 0.534 39.509 1.00 54.25 105 ARG A C 1
ATOM 803 O O . ARG A 1 105 ? -29.107 0.703 40.490 1.00 54.25 105 ARG A O 1
#

Foldseek 3Di:
DDDDDPPPPPPPDVLNVLVVVLVVLLVVLLVCLLVVVVVSNVVSVVVNVVSLVVHDPVCSVVSVVSSVVSVVSSVVSNVVVVVVVVVVVVVVVVVVVVVVVVVVD